Protein AF-A0A8T5T435-F1 (afdb_monomer_lite)

Secondary structure (DSSP, 8-state):
-HHHHHHHHHHHHHTPPPPPP-----HHHHHHSS--SSTTHHHHHHHHHHHHHHHHHHHHIIIII--SHHHHHHHHHHHHHHHHHHHHHHHHHHHHHHHTT---B--B-TT-PBEEB-SSSSPPEE--

Foldseek 3Di:
DVVQVLQQVVCVVVVHDGDHDDDDDQLLVVLVVDDQPDPVLSVLSSQLRVLLVVLVVLLCCLPPNDPDVVVSVVSPVVSVVSNVVSVVSNVVSQVVLVVSQFQWDWDADPVRATWIDGGPPDDTHHDD

Sequence (128 aa):
ITRLFAGVIDQLKAGDKPELPLKNLSPIGVTESYPFGNDYSRPKAYAALRILQDAGSLNVNGCWGEKDANRALVKVAAAHEMVRQASKIADEVRELEKASGHLVRTPHNKEGEIYHKIHFFDNAHKEH

Structure (mmCIF, N/CA/C/O backbone):
data_AF-A0A8T5T435-F1
#
_entry.id   AF-A0A8T5T435-F1
#
loop_
_atom_site.group_PDB
_atom_site.id
_atom_site.type_symbol
_atom_site.label_atom_id
_atom_site.label_alt_id
_atom_site.label_comp_id
_atom_site.label_asym_id
_atom_site.label_entity_id
_atom_site.label_seq_id
_atom_site.pdbx_PDB_ins_code
_atom_site.Cartn_x
_atom_site.Cartn_y
_atom_site.Cartn_z
_atom_site.occupancy
_atom_site.B_iso_or_equiv
_atom_site.auth_seq_id
_atom_site.auth_comp_id
_atom_site.auth_asym_id
_atom_site.auth_atom_id
_atom_site.pdbx_PDB_model_num
ATOM 1 N N . ILE A 1 1 ? 1.040 5.431 8.489 1.00 91.62 1 ILE A N 1
ATOM 2 C CA . ILE A 1 1 ? 1.181 6.903 8.338 1.00 91.62 1 ILE A CA 1
ATOM 3 C C . ILE A 1 1 ? 0.193 7.638 9.239 1.00 91.62 1 ILE A C 1
ATOM 5 O O . ILE A 1 1 ? 0.655 8.341 10.120 1.00 91.62 1 ILE A O 1
ATOM 9 N N . THR A 1 2 ? -1.123 7.420 9.116 1.00 92.19 2 THR A N 1
ATOM 10 C CA . THR A 1 2 ? -2.155 8.091 9.941 1.00 92.19 2 THR A CA 1
ATOM 11 C C . THR A 1 2 ? -1.864 8.076 11.445 1.00 92.19 2 THR A C 1
ATOM 13 O O . THR A 1 2 ? -1.770 9.138 12.046 1.00 92.19 2 THR A O 1
ATOM 16 N N . ARG A 1 3 ? -1.608 6.898 12.038 1.00 90.50 3 ARG A N 1
ATOM 17 C CA . ARG A 1 3 ? -1.260 6.771 13.468 1.00 90.50 3 ARG A CA 1
ATOM 18 C C . ARG A 1 3 ? 0.019 7.528 13.867 1.00 90.50 3 ARG A C 1
ATOM 20 O O . ARG A 1 3 ? 0.091 8.033 14.976 1.00 90.50 3 ARG A O 1
ATOM 27 N N . LEU A 1 4 ? 1.005 7.643 12.966 1.00 93.06 4 LEU A N 1
ATOM 28 C CA . LEU A 1 4 ? 2.242 8.390 13.246 1.00 93.06 4 LEU A CA 1
ATOM 29 C C . LEU A 1 4 ? 1.944 9.884 13.410 1.00 93.06 4 LEU A C 1
ATOM 31 O O . LEU A 1 4 ? 2.428 10.503 14.347 1.00 93.06 4 LEU A O 1
ATOM 35 N N . PHE A 1 5 ? 1.124 10.451 12.522 1.00 93.88 5 PHE A N 1
ATOM 36 C CA . PHE A 1 5 ? 0.754 11.864 12.608 1.00 93.88 5 PHE A CA 1
ATOM 37 C C . PHE A 1 5 ? -0.233 12.154 13.736 1.00 93.88 5 PHE A C 1
ATOM 39 O O . PHE A 1 5 ? -0.113 13.201 14.360 1.00 93.88 5 PHE A O 1
ATOM 46 N N . ALA A 1 6 ? -1.156 11.237 14.039 1.00 92.56 6 ALA A N 1
ATOM 47 C CA . ALA A 1 6 ? -2.029 11.376 15.202 1.00 92.56 6 ALA A CA 1
ATOM 48 C C . ALA A 1 6 ? -1.218 11.502 16.503 1.00 92.56 6 ALA A C 1
ATOM 50 O O . ALA A 1 6 ? -1.443 12.438 17.258 1.00 92.56 6 ALA A O 1
ATOM 51 N N . GLY A 1 7 ? -0.186 10.669 16.690 1.00 92.50 7 GLY A N 1
ATOM 52 C CA . GLY A 1 7 ? 0.702 10.781 17.853 1.00 92.50 7 GLY A CA 1
ATOM 53 C C . GLY A 1 7 ? 1.433 12.127 17.943 1.00 92.50 7 GLY A C 1
ATOM 54 O O . GLY A 1 7 ? 1.528 12.702 19.022 1.00 92.50 7 GLY A O 1
ATOM 55 N N . VAL A 1 8 ? 1.893 12.677 16.813 1.00 95.75 8 VAL A N 1
ATOM 56 C CA . VAL A 1 8 ? 2.497 14.024 16.780 1.00 95.75 8 VAL A CA 1
ATOM 57 C C . VAL A 1 8 ? 1.473 15.101 17.154 1.00 95.75 8 VAL A C 1
ATOM 59 O O . VAL A 1 8 ? 1.795 16.026 17.895 1.00 95.75 8 VAL A O 1
ATOM 62 N N . ILE A 1 9 ? 0.237 14.990 16.661 1.00 94.44 9 ILE A N 1
ATOM 63 C CA . ILE A 1 9 ? -0.850 15.920 16.997 1.00 94.44 9 ILE A CA 1
ATOM 64 C C . ILE A 1 9 ? -1.167 15.863 18.495 1.00 94.44 9 ILE A C 1
ATOM 66 O O . ILE A 1 9 ? -1.370 16.911 19.104 1.00 94.44 9 ILE A O 1
ATOM 70 N N . ASP A 1 10 ? -1.180 14.677 19.096 1.00 93.44 10 ASP A N 1
ATOM 71 C CA . ASP A 1 10 ? -1.465 14.516 20.523 1.00 93.44 10 ASP A CA 1
ATOM 72 C C . ASP A 1 10 ? -0.368 15.136 21.401 1.00 93.44 10 ASP A C 1
ATOM 74 O O . ASP A 1 10 ? -0.685 15.842 22.358 1.00 93.44 10 ASP A O 1
ATOM 78 N N . GLN A 1 11 ? 0.908 14.991 21.024 1.00 94.44 11 GLN A N 1
ATOM 79 C CA . GLN A 1 11 ? 2.024 15.680 21.692 1.00 94.44 11 GLN A CA 1
ATOM 80 C C . GLN A 1 11 ? 1.886 17.206 21.596 1.00 94.44 11 GLN A C 1
ATOM 82 O O . GLN A 1 11 ? 2.032 17.918 22.588 1.00 94.44 11 GLN A O 1
ATOM 87 N N . LEU A 1 12 ? 1.524 17.721 20.416 1.00 95.31 12 LEU A N 1
ATOM 88 C CA . LEU A 1 12 ? 1.275 19.153 20.230 1.00 95.31 12 LEU A CA 1
ATOM 89 C C . LEU A 1 12 ? 0.106 19.656 21.090 1.00 95.31 12 LEU A C 1
ATOM 91 O O . LEU A 1 12 ? 0.199 20.736 21.670 1.00 95.31 12 LEU A O 1
ATOM 95 N N . LYS A 1 13 ? -0.983 18.883 21.200 1.00 93.69 13 LYS A N 1
ATOM 96 C CA . LYS A 1 13 ? -2.133 19.212 22.063 1.00 93.69 13 LYS A CA 1
ATOM 97 C C . LYS A 1 13 ? -1.758 19.227 23.547 1.00 93.69 13 LYS A C 1
ATOM 99 O O . LYS A 1 13 ? -2.298 20.044 24.287 1.00 93.69 13 LYS A O 1
ATOM 104 N N . ALA A 1 14 ? -0.847 18.352 23.971 1.00 94.69 14 ALA A N 1
ATOM 105 C CA . ALA A 1 14 ? -0.329 18.312 25.337 1.00 94.69 14 ALA A CA 1
ATOM 106 C C . ALA A 1 14 ? 0.617 19.486 25.668 1.00 94.69 14 ALA A C 1
ATOM 108 O O . ALA A 1 14 ? 0.933 19.708 26.834 1.00 94.69 14 ALA A O 1
ATOM 109 N N . GLY A 1 15 ? 1.036 20.266 24.663 1.00 95.94 15 GLY A N 1
ATOM 110 C CA . GLY A 1 15 ? 2.033 21.328 24.820 1.00 95.94 15 GLY A CA 1
ATOM 111 C C . GLY A 1 15 ? 3.473 20.811 24.839 1.00 95.94 15 GLY A C 1
ATOM 112 O O . GLY A 1 15 ? 4.391 21.573 25.146 1.00 95.94 15 GLY A O 1
ATOM 113 N N . ASP A 1 16 ? 3.679 19.539 24.494 1.00 95.31 16 ASP A N 1
ATOM 114 C CA . ASP A 1 16 ? 4.996 18.923 24.433 1.00 95.31 16 ASP A CA 1
ATOM 115 C C . ASP A 1 16 ? 5.746 19.351 23.166 1.00 95.31 16 ASP A C 1
ATOM 117 O O . ASP A 1 16 ? 5.168 19.683 22.125 1.00 95.31 16 ASP A O 1
ATOM 121 N N . LYS A 1 17 ? 7.079 19.290 23.223 1.00 95.00 17 LYS A N 1
ATOM 122 C CA . LYS A 1 17 ? 7.898 19.371 22.012 1.00 95.00 17 LYS A CA 1
ATOM 123 C C . LYS A 1 17 ? 7.720 18.066 21.222 1.00 95.00 17 LYS A C 1
ATOM 125 O O . LYS A 1 17 ? 8.094 17.019 21.748 1.00 95.00 17 LYS A O 1
ATOM 130 N N . PRO A 1 18 ? 7.231 18.106 19.970 1.00 93.50 18 PRO A N 1
ATOM 131 C CA . PRO A 1 18 ? 6.927 16.891 19.235 1.00 93.50 18 PRO A CA 1
ATOM 132 C C . PRO A 1 18 ? 8.196 16.119 18.861 1.00 93.50 18 PRO A C 1
ATOM 134 O O . PRO A 1 18 ? 9.159 16.686 18.331 1.00 93.50 18 PRO A O 1
ATOM 137 N N . GLU A 1 19 ? 8.168 14.810 19.075 1.00 93.50 19 GLU A N 1
ATOM 138 C CA . GLU A 1 19 ? 9.114 13.868 18.495 1.00 93.50 19 GLU A CA 1
ATOM 139 C C . GLU A 1 19 ? 8.685 13.550 17.058 1.00 93.50 19 GLU A C 1
ATOM 141 O O . GLU A 1 19 ? 7.581 13.066 16.797 1.00 93.50 19 GLU A O 1
ATOM 146 N N . LEU A 1 20 ? 9.557 13.848 16.093 1.00 94.06 20 LEU A N 1
ATOM 147 C CA . LEU A 1 20 ? 9.252 13.615 14.686 1.00 94.06 20 LEU A CA 1
ATOM 148 C C . LEU A 1 20 ? 9.384 12.123 14.341 1.00 94.06 20 LEU A C 1
ATOM 150 O O . LEU A 1 20 ? 10.383 11.495 14.696 1.00 94.06 20 LEU A O 1
ATOM 154 N N . PRO A 1 21 ? 8.425 11.546 13.596 1.00 92.25 21 PRO A N 1
ATOM 155 C CA . PRO A 1 21 ? 8.432 10.123 13.300 1.00 92.25 21 PRO A CA 1
ATOM 156 C C . PRO A 1 21 ? 9.577 9.758 12.350 1.00 92.25 21 PRO A C 1
ATOM 158 O O . PRO A 1 21 ? 9.609 10.188 11.197 1.00 92.25 21 PRO A O 1
ATOM 161 N N . LEU A 1 22 ? 10.470 8.877 12.804 1.00 92.56 22 LEU A N 1
ATOM 162 C CA . LEU A 1 22 ? 11.504 8.257 11.979 1.00 92.56 22 LEU A CA 1
ATOM 163 C C . LEU A 1 22 ? 11.094 6.817 11.640 1.00 92.56 22 LEU A C 1
ATOM 165 O O . LEU A 1 22 ? 11.310 5.892 12.423 1.00 92.56 22 LEU A O 1
ATOM 169 N N . LYS A 1 23 ? 10.465 6.608 10.476 1.00 90.19 23 LYS A N 1
ATOM 170 C CA . LYS A 1 23 ? 9.957 5.283 10.082 1.00 90.19 23 LYS A CA 1
ATOM 171 C C . LYS A 1 23 ? 10.347 4.907 8.657 1.00 90.19 23 LYS A C 1
ATOM 173 O O . LYS A 1 23 ? 10.006 5.605 7.709 1.00 90.19 23 LYS A O 1
ATOM 178 N N . ASN A 1 24 ? 10.970 3.738 8.509 1.00 90.62 24 ASN A N 1
ATOM 179 C CA . ASN A 1 24 ? 11.098 3.061 7.222 1.00 90.62 24 ASN A CA 1
ATOM 180 C C . ASN A 1 24 ? 9.853 2.189 6.977 1.00 90.62 24 ASN A C 1
ATOM 182 O O . ASN A 1 24 ? 9.563 1.279 7.756 1.00 90.62 24 ASN A O 1
ATOM 186 N N . LEU A 1 25 ? 9.107 2.485 5.913 1.00 93.12 25 LEU A N 1
ATOM 187 C CA . LEU A 1 25 ? 7.900 1.757 5.518 1.00 93.12 25 LEU A CA 1
ATOM 188 C C . LEU A 1 25 ? 8.245 0.674 4.487 1.00 93.12 25 LEU A C 1
ATOM 190 O O . LEU A 1 25 ? 7.954 0.808 3.299 1.00 93.12 25 LEU A O 1
ATOM 194 N N . SER A 1 26 ? 8.881 -0.406 4.943 1.00 95.56 26 SER A N 1
ATOM 195 C CA . SER A 1 26 ? 9.134 -1.584 4.104 1.00 95.56 26 SER A CA 1
ATOM 196 C C . SER A 1 26 ? 7.836 -2.367 3.837 1.00 95.56 26 SER A C 1
ATOM 198 O O . SER A 1 26 ? 6.928 -2.319 4.669 1.00 95.56 26 SER A O 1
ATOM 200 N N . PRO A 1 27 ? 7.724 -3.137 2.734 1.00 96.94 27 PRO A N 1
ATOM 201 C CA . PRO A 1 27 ? 6.527 -3.928 2.450 1.00 96.94 27 PRO A CA 1
ATOM 202 C C . PRO A 1 27 ? 6.157 -4.861 3.601 1.00 96.94 27 PRO A C 1
ATOM 204 O O . PRO A 1 27 ? 5.008 -4.872 4.032 1.00 96.94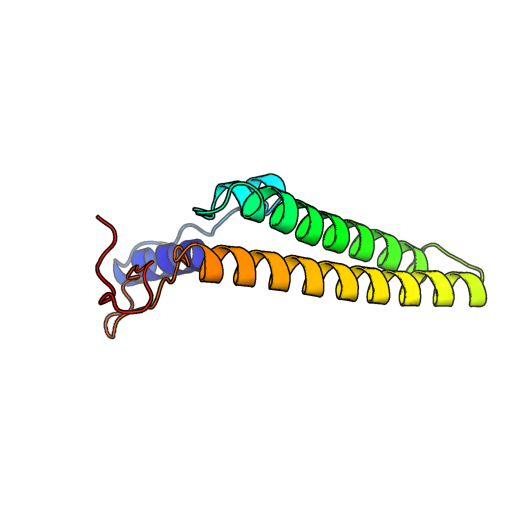 27 PRO A O 1
ATOM 207 N N . ILE A 1 28 ? 7.141 -5.582 4.156 1.00 95.62 28 ILE A N 1
ATOM 208 C CA . ILE A 1 28 ? 6.891 -6.496 5.274 1.00 95.62 28 ILE A CA 1
ATOM 209 C C . ILE A 1 28 ? 6.399 -5.734 6.507 1.00 95.62 28 ILE A C 1
ATOM 211 O O . ILE A 1 28 ? 5.330 -6.057 7.016 1.00 95.62 28 ILE A O 1
ATOM 215 N N . GLY A 1 29 ? 7.081 -4.650 6.894 1.00 94.94 29 GLY A N 1
ATOM 216 C CA . GLY A 1 29 ? 6.727 -3.874 8.081 1.00 94.94 29 GLY A CA 1
ATOM 217 C C . GLY A 1 29 ? 5.378 -3.164 7.954 1.00 94.94 29 GLY A C 1
ATOM 218 O O . GLY A 1 29 ? 4.633 -3.061 8.925 1.00 94.94 29 GLY A O 1
ATOM 219 N N . VAL A 1 30 ? 5.013 -2.709 6.750 1.00 94.44 30 VAL A N 1
ATOM 220 C CA . VAL A 1 30 ? 3.677 -2.154 6.488 1.00 94.44 30 VAL A CA 1
ATOM 221 C C . VAL A 1 30 ? 2.616 -3.237 6.656 1.00 94.44 30 VAL A C 1
ATOM 223 O O . VAL A 1 30 ? 1.628 -3.012 7.352 1.00 94.44 30 VAL A O 1
ATOM 226 N N . THR A 1 31 ? 2.828 -4.422 6.083 1.00 96.38 31 THR A N 1
ATOM 227 C CA . THR A 1 31 ? 1.857 -5.523 6.188 1.00 96.38 31 THR A CA 1
ATOM 228 C C . THR A 1 31 ? 1.776 -6.162 7.575 1.00 96.38 31 THR A C 1
ATOM 230 O O . THR A 1 31 ? 0.770 -6.780 7.890 1.00 96.38 31 THR A O 1
ATOM 233 N N . GLU A 1 32 ? 2.788 -5.998 8.425 1.00 94.56 32 GLU A N 1
ATOM 234 C CA . GLU A 1 32 ? 2.732 -6.383 9.845 1.00 94.56 32 GLU A CA 1
ATOM 235 C C . GLU A 1 32 ? 1.881 -5.427 10.679 1.00 94.56 32 GLU A C 1
ATOM 237 O O . GLU A 1 32 ? 1.316 -5.819 11.693 1.00 94.56 32 GLU A O 1
ATOM 242 N N . SER A 1 33 ? 1.779 -4.165 10.255 1.00 91.12 33 SER A N 1
ATOM 243 C CA . SER A 1 33 ? 1.067 -3.132 11.012 1.00 91.12 33 SER A CA 1
ATOM 244 C C . SER A 1 33 ? -0.454 -3.139 10.823 1.00 91.12 33 SER A C 1
ATOM 246 O O . SER A 1 33 ? -1.158 -2.451 11.564 1.00 91.12 33 SER A O 1
ATOM 248 N N . TYR A 1 34 ? -0.962 -3.873 9.827 1.00 90.69 34 TYR A N 1
ATOM 249 C CA . TYR A 1 34 ? -2.390 -3.957 9.528 1.00 90.69 34 TYR A CA 1
ATOM 250 C C . TYR A 1 34 ? -2.964 -5.302 10.005 1.00 90.69 34 TYR A C 1
ATOM 252 O O . TYR A 1 34 ? -2.430 -6.346 9.624 1.00 90.69 34 TYR A O 1
ATOM 260 N N . PRO A 1 35 ? -4.051 -5.313 10.799 1.00 93.00 35 PRO A N 1
ATOM 261 C CA . PRO A 1 35 ? -4.623 -6.545 11.330 1.00 93.00 35 PRO A CA 1
ATOM 262 C C . PRO A 1 35 ? -5.574 -7.197 10.314 1.00 93.00 35 PRO A C 1
ATOM 264 O O . PRO A 1 35 ? -6.795 -7.111 10.447 1.00 93.00 35 PRO A O 1
ATOM 267 N N . PHE A 1 36 ? -4.999 -7.824 9.284 1.00 96.56 36 PHE A N 1
ATOM 268 C CA . PHE A 1 36 ? -5.738 -8.595 8.277 1.00 96.56 36 PHE A CA 1
ATOM 269 C C . PHE A 1 36 ? -6.546 -9.732 8.919 1.00 96.56 36 PHE A C 1
ATOM 271 O O . PHE A 1 36 ? -6.045 -10.417 9.808 1.00 96.56 36 PHE A O 1
ATOM 278 N N . GLY A 1 37 ? -7.770 -9.948 8.443 1.00 95.44 37 GLY A N 1
ATOM 279 C CA . GLY A 1 37 ? -8.648 -11.033 8.884 1.00 95.44 37 GLY A CA 1
ATOM 280 C C . GLY A 1 37 ? -8.581 -12.280 8.015 1.00 95.44 37 GLY A C 1
ATOM 281 O O . GLY A 1 37 ? -8.972 -13.354 8.460 1.00 95.44 37 GLY A O 1
ATOM 282 N N . ASN A 1 38 ? -8.106 -12.157 6.774 1.00 96.62 38 ASN A N 1
ATOM 283 C CA . ASN A 1 38 ? -7.890 -13.284 5.875 1.00 96.62 38 ASN A CA 1
ATOM 284 C C . ASN A 1 38 ? -6.388 -13.560 5.675 1.00 96.62 38 ASN A C 1
ATOM 286 O O . ASN A 1 38 ? -5.616 -12.655 5.346 1.00 96.62 38 ASN A O 1
ATOM 290 N N . ASP A 1 39 ? -5.986 -14.830 5.791 1.00 95.88 39 ASP A N 1
ATOM 291 C CA . ASP A 1 39 ? -4.582 -15.261 5.680 1.00 95.88 39 ASP A CA 1
ATOM 292 C C . ASP A 1 39 ? -3.924 -14.895 4.340 1.00 95.88 39 ASP A C 1
ATOM 294 O O . ASP A 1 39 ? -2.715 -14.662 4.280 1.00 95.88 39 ASP A O 1
ATOM 298 N N . TYR A 1 40 ? -4.704 -14.790 3.258 1.00 97.56 40 TYR A N 1
ATOM 299 C CA . TYR A 1 40 ? -4.212 -14.433 1.926 1.00 97.56 40 TYR A CA 1
ATOM 300 C C . TYR A 1 40 ? -4.190 -12.923 1.658 1.00 97.56 40 TYR A C 1
ATOM 302 O O . TYR A 1 40 ? -3.518 -12.485 0.720 1.00 97.56 40 TYR A O 1
ATOM 310 N N . SER A 1 41 ? -4.848 -12.108 2.484 1.00 98.12 41 SER A N 1
ATOM 311 C CA . SER A 1 41 ? -4.827 -10.647 2.349 1.00 98.12 41 SER A CA 1
ATOM 312 C C . SER A 1 41 ? -3.430 -10.079 2.599 1.00 98.12 41 SER A C 1
ATOM 314 O O . SER A 1 41 ? -2.934 -9.268 1.814 1.00 98.12 41 SER A O 1
ATOM 316 N N . ARG A 1 42 ? -2.739 -10.552 3.644 1.00 98.00 42 ARG A N 1
ATOM 317 C CA . ARG A 1 42 ? -1.383 -10.092 3.981 1.00 98.00 42 ARG A CA 1
ATOM 318 C C . ARG A 1 42 ? -0.349 -10.360 2.871 1.00 98.00 42 ARG A C 1
ATOM 320 O O . ARG A 1 42 ? 0.310 -9.402 2.458 1.00 98.00 42 ARG A O 1
ATOM 327 N N . PRO A 1 43 ? -0.172 -11.593 2.352 1.00 98.38 43 PRO A N 1
ATOM 328 C CA . PRO A 1 43 ? 0.793 -11.851 1.284 1.00 98.38 43 PRO A CA 1
ATOM 329 C C . PRO A 1 43 ? 0.440 -11.123 -0.020 1.00 98.38 43 PRO A C 1
ATOM 331 O O . PRO A 1 43 ? 1.346 -10.656 -0.710 1.00 98.38 43 PRO A O 1
ATOM 334 N N . LYS A 1 44 ? -0.849 -10.941 -0.346 1.00 98.62 44 LYS A N 1
ATOM 335 C CA . LYS A 1 44 ? -1.265 -10.117 -1.494 1.00 98.62 44 LYS A CA 1
ATOM 336 C C . LYS A 1 44 ? -0.894 -8.644 -1.304 1.00 98.62 44 LYS A C 1
ATOM 338 O O . LYS A 1 44 ? -0.306 -8.046 -2.202 1.00 98.62 44 LYS A O 1
ATOM 343 N N . ALA A 1 45 ? -1.151 -8.071 -0.129 1.00 98.50 45 ALA A N 1
ATOM 344 C CA . ALA A 1 45 ? -0.745 -6.701 0.185 1.00 98.50 45 ALA A CA 1
ATOM 345 C C . ALA A 1 45 ? 0.783 -6.533 0.109 1.00 98.50 45 ALA A C 1
ATOM 347 O O . ALA A 1 45 ? 1.273 -5.550 -0.449 1.00 98.50 45 ALA A O 1
ATOM 348 N N . TYR A 1 46 ? 1.537 -7.521 0.601 1.00 98.56 46 TYR A N 1
ATOM 349 C CA . TYR A 1 46 ? 2.995 -7.548 0.485 1.00 98.56 46 TYR A CA 1
ATOM 350 C C . TYR A 1 46 ? 3.436 -7.545 -0.983 1.00 98.56 46 TYR A C 1
ATOM 352 O O . TYR A 1 46 ? 4.274 -6.731 -1.370 1.00 98.56 46 TYR A O 1
ATOM 360 N N . ALA A 1 47 ? 2.843 -8.413 -1.809 1.00 98.75 47 ALA A N 1
ATOM 361 C CA . ALA A 1 47 ? 3.146 -8.501 -3.233 1.00 98.75 47 ALA A CA 1
ATOM 362 C C . ALA A 1 47 ? 2.858 -7.178 -3.957 1.00 98.75 47 ALA A C 1
ATOM 364 O O . ALA A 1 47 ? 3.715 -6.693 -4.691 1.00 98.75 47 ALA A O 1
ATOM 365 N N . ALA A 1 48 ? 1.706 -6.549 -3.699 1.00 98.75 48 ALA A N 1
ATOM 366 C CA . ALA A 1 48 ? 1.364 -5.247 -4.272 1.00 98.75 48 ALA A CA 1
ATOM 367 C C . ALA A 1 48 ? 2.416 -4.177 -3.928 1.00 98.75 48 ALA A C 1
ATOM 369 O O . ALA A 1 48 ? 2.896 -3.467 -4.810 1.00 98.75 48 ALA A O 1
ATOM 370 N N . LEU A 1 49 ? 2.834 -4.097 -2.661 1.00 98.50 49 LEU A N 1
ATOM 371 C CA . LEU A 1 49 ? 3.857 -3.145 -2.223 1.00 98.50 49 LEU A CA 1
ATOM 372 C C . LEU A 1 49 ? 5.235 -3.442 -2.831 1.00 98.50 49 LEU A C 1
ATOM 374 O O . LEU A 1 49 ? 5.940 -2.511 -3.217 1.00 98.50 49 LEU A O 1
ATOM 378 N N . ARG A 1 50 ? 5.621 -4.718 -2.952 1.00 98.50 50 ARG A N 1
ATOM 379 C CA . ARG A 1 50 ? 6.888 -5.113 -3.585 1.00 98.50 50 ARG A CA 1
ATOM 380 C C . ARG A 1 50 ? 6.910 -4.762 -5.072 1.00 98.50 50 ARG A C 1
ATOM 382 O O . ARG A 1 50 ? 7.874 -4.149 -5.521 1.00 98.50 50 ARG A O 1
ATOM 389 N N . ILE A 1 51 ? 5.822 -5.039 -5.795 1.00 98.75 51 ILE A N 1
ATOM 390 C CA . ILE A 1 51 ? 5.665 -4.651 -7.205 1.00 98.75 51 ILE A CA 1
ATOM 391 C C . ILE A 1 51 ? 5.819 -3.134 -7.369 1.00 98.75 51 ILE A C 1
ATOM 393 O O . ILE A 1 51 ? 6.509 -2.695 -8.283 1.00 98.75 51 ILE A O 1
ATOM 397 N N . LEU A 1 52 ? 5.238 -2.323 -6.477 1.00 98.56 52 LEU A N 1
ATOM 398 C CA . LEU A 1 52 ? 5.392 -0.863 -6.529 1.00 98.56 52 LEU A CA 1
ATOM 399 C C . LEU A 1 52 ? 6.838 -0.406 -6.288 1.00 98.56 52 LEU A C 1
ATOM 401 O O . LEU A 1 52 ? 7.297 0.530 -6.943 1.00 98.56 52 LEU A O 1
ATOM 405 N N . GLN A 1 53 ? 7.572 -1.063 -5.386 1.00 98.25 53 GLN A N 1
ATOM 406 C CA . GLN A 1 53 ? 8.994 -0.771 -5.185 1.00 98.25 53 GLN A CA 1
ATOM 407 C C . GLN A 1 53 ? 9.816 -1.093 -6.438 1.00 98.25 53 GLN A C 1
ATOM 409 O O . GLN A 1 53 ? 10.623 -0.266 -6.864 1.00 98.25 53 GLN A O 1
ATOM 414 N N . ASP A 1 54 ? 9.575 -2.251 -7.057 1.00 98.62 54 ASP A N 1
ATOM 415 C CA . ASP A 1 54 ? 10.255 -2.651 -8.293 1.00 98.62 54 ASP A CA 1
ATOM 416 C C . ASP A 1 54 ? 9.885 -1.746 -9.474 1.00 98.62 54 ASP A C 1
ATOM 418 O O . ASP A 1 54 ? 10.754 -1.388 -10.269 1.00 98.62 54 ASP A O 1
ATOM 422 N N . ALA A 1 55 ? 8.628 -1.296 -9.553 1.00 98.75 55 ALA A N 1
ATOM 423 C CA . ALA A 1 55 ? 8.189 -0.316 -10.544 1.00 98.75 55 ALA A CA 1
ATOM 424 C C . ALA A 1 55 ? 8.963 1.004 -10.403 1.00 98.75 55 ALA A C 1
ATOM 426 O O . ALA A 1 55 ? 9.403 1.569 -11.402 1.00 98.75 55 ALA A O 1
ATOM 427 N N . GLY A 1 56 ? 9.203 1.468 -9.170 1.00 98.50 56 GLY A N 1
ATOM 428 C CA . GLY A 1 56 ? 10.042 2.639 -8.906 1.00 98.50 56 GLY A CA 1
ATOM 429 C C . GLY A 1 56 ? 11.476 2.465 -9.418 1.00 98.50 56 GLY A C 1
ATOM 430 O O . GLY A 1 56 ? 11.996 3.342 -10.110 1.00 98.50 56 GLY A O 1
ATOM 431 N N . SER A 1 57 ? 12.101 1.317 -9.143 1.00 98.50 57 SER A N 1
ATOM 432 C CA . SER A 1 57 ? 13.445 0.995 -9.645 1.00 98.50 57 SER A CA 1
ATOM 433 C C . SER A 1 57 ? 13.502 0.914 -11.173 1.00 98.50 57 SER A C 1
ATOM 435 O O . SER A 1 57 ? 14.426 1.459 -11.783 1.00 98.50 57 SER A O 1
ATOM 437 N N . LEU A 1 58 ? 12.509 0.280 -11.804 1.00 98.62 58 LEU A N 1
ATOM 438 C CA . LEU A 1 58 ? 12.420 0.185 -13.260 1.00 98.62 58 LEU A CA 1
ATOM 439 C C . LEU A 1 58 ? 12.221 1.562 -13.896 1.00 98.62 58 LEU A C 1
ATOM 441 O O . LEU A 1 58 ? 12.850 1.864 -14.909 1.00 98.62 58 LEU A O 1
ATOM 445 N N . ASN A 1 59 ? 11.414 2.419 -13.267 1.00 98.38 59 ASN A N 1
ATOM 446 C CA . ASN A 1 59 ? 11.202 3.782 -13.730 1.00 98.38 59 ASN A CA 1
ATOM 447 C C . ASN A 1 59 ? 12.491 4.616 -13.673 1.00 98.38 59 ASN A C 1
ATOM 449 O O . ASN A 1 59 ? 12.829 5.287 -14.642 1.00 98.38 59 ASN A O 1
ATOM 453 N N . VAL A 1 60 ? 13.261 4.530 -12.579 1.00 98.62 60 VAL A N 1
ATOM 454 C CA . VAL A 1 60 ? 14.583 5.182 -12.485 1.00 98.62 60 VAL A CA 1
ATOM 455 C C . VAL A 1 60 ? 15.514 4.689 -13.591 1.00 98.62 60 VAL A C 1
ATOM 457 O O . VAL A 1 60 ? 16.194 5.496 -14.226 1.00 98.62 60 VAL A O 1
ATOM 460 N N . ASN A 1 61 ? 15.525 3.380 -13.862 1.00 98.44 61 ASN A N 1
ATOM 461 C CA . ASN A 1 61 ? 16.333 2.830 -14.943 1.00 98.44 61 ASN A CA 1
ATOM 462 C C . ASN A 1 61 ? 15.889 3.346 -16.319 1.00 98.44 61 ASN A C 1
ATOM 464 O O . ASN A 1 61 ? 16.745 3.729 -17.108 1.00 98.44 61 ASN A O 1
ATOM 468 N N . GLY A 1 62 ? 14.587 3.385 -16.600 1.00 98.38 62 GLY A N 1
ATOM 469 C CA . GLY A 1 62 ? 14.054 3.904 -17.859 1.00 98.38 62 GLY A CA 1
ATOM 470 C C . GLY A 1 62 ? 14.353 5.390 -18.067 1.00 98.38 62 GLY A C 1
ATOM 471 O O . GLY A 1 62 ? 14.765 5.770 -19.155 1.00 98.38 62 GLY A O 1
ATOM 472 N N . CYS A 1 63 ? 14.205 6.221 -17.031 1.00 97.62 63 CYS A N 1
ATOM 473 C CA . CYS A 1 63 ? 14.406 7.668 -17.149 1.00 97.62 63 CYS A CA 1
ATOM 474 C C . CYS A 1 63 ? 15.879 8.0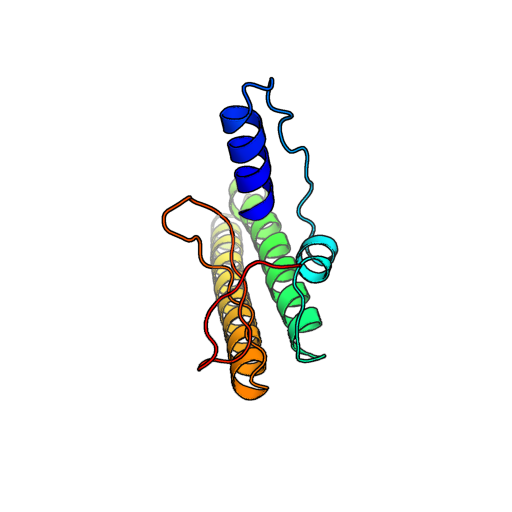92 -17.185 1.00 97.62 63 CYS A C 1
ATOM 476 O O . CYS A 1 63 ? 16.213 9.066 -17.853 1.00 97.62 63 CYS A O 1
ATOM 478 N N . TRP A 1 64 ? 16.746 7.410 -16.431 1.00 97.88 64 TRP A N 1
ATOM 479 C CA . TRP A 1 64 ? 18.104 7.904 -16.164 1.00 97.88 64 TRP A CA 1
ATOM 480 C C . TRP A 1 64 ? 19.215 6.903 -16.488 1.00 97.88 64 TRP A C 1
ATOM 482 O O . TRP A 1 64 ? 20.371 7.300 -16.615 1.00 97.88 64 TRP A O 1
ATOM 492 N N . GLY A 1 65 ? 18.901 5.609 -16.582 1.00 97.88 65 GLY A N 1
ATOM 493 C CA . GLY A 1 65 ? 19.893 4.551 -16.793 1.00 97.88 65 GLY A CA 1
ATOM 494 C C . GLY A 1 65 ? 20.009 4.084 -18.245 1.00 97.88 65 GLY A C 1
ATOM 495 O O . GLY A 1 65 ? 21.115 3.865 -18.738 1.00 97.88 65 GLY A O 1
ATOM 496 N N . GLU A 1 66 ? 18.878 3.897 -18.922 1.00 98.12 66 GLU A N 1
ATOM 497 C CA . GLU A 1 66 ? 18.814 3.440 -20.308 1.00 98.12 66 GLU A CA 1
ATOM 498 C C . GLU A 1 66 ? 19.112 4.585 -21.278 1.00 98.12 66 GLU A C 1
ATOM 500 O O . GLU A 1 66 ? 18.556 5.673 -21.162 1.00 98.12 66 GLU A O 1
ATOM 505 N N . LYS A 1 67 ? 19.994 4.331 -22.248 1.00 97.94 67 LYS A N 1
ATOM 506 C CA . LYS A 1 67 ? 20.437 5.346 -23.216 1.00 97.94 67 LYS A CA 1
ATOM 507 C C . LYS A 1 67 ? 19.721 5.224 -24.554 1.00 97.94 67 LYS A C 1
ATOM 509 O O . LYS A 1 67 ? 19.663 6.196 -25.300 1.00 97.94 67 LYS A O 1
ATOM 514 N N . ASP A 1 68 ? 19.192 4.043 -24.868 1.00 98.56 68 ASP A N 1
ATOM 515 C CA . ASP A 1 68 ? 18.365 3.853 -26.053 1.00 98.56 68 ASP A CA 1
ATOM 516 C C . ASP A 1 68 ? 16.929 4.324 -25.791 1.00 98.56 68 ASP A C 1
ATOM 518 O O . ASP A 1 68 ? 16.245 3.813 -24.903 1.00 98.56 68 ASP A O 1
ATOM 522 N N . ALA A 1 69 ? 16.457 5.284 -26.588 1.00 97.94 69 ALA A N 1
ATOM 523 C CA . ALA A 1 69 ? 15.159 5.922 -26.377 1.00 97.94 69 ALA A CA 1
ATOM 524 C C . ALA A 1 69 ? 13.981 4.934 -26.450 1.00 97.94 69 ALA A C 1
ATOM 526 O O . ALA A 1 69 ? 13.067 4.999 -25.628 1.00 97.94 69 ALA A O 1
ATOM 527 N N . ASN A 1 70 ? 14.005 3.984 -27.389 1.00 98.50 70 ASN A N 1
ATOM 528 C CA . ASN A 1 70 ? 12.918 3.014 -27.540 1.00 98.50 70 ASN A CA 1
ATOM 529 C C . ASN A 1 70 ? 12.875 2.043 -26.352 1.00 98.50 70 ASN A C 1
ATOM 531 O O . ASN A 1 70 ? 11.805 1.776 -25.804 1.00 98.50 70 ASN A O 1
ATOM 535 N N . ARG A 1 71 ? 14.034 1.553 -25.896 1.00 98.62 71 ARG A N 1
ATOM 536 C CA . ARG A 1 71 ? 14.136 0.709 -24.695 1.00 98.62 71 ARG A CA 1
ATOM 537 C C . ARG A 1 71 ? 13.741 1.466 -23.431 1.00 98.62 71 ARG A C 1
ATOM 539 O O . ARG A 1 71 ? 13.070 0.888 -22.578 1.00 98.62 71 ARG A O 1
ATOM 546 N N . ALA A 1 72 ? 14.116 2.738 -23.312 1.00 98.50 72 ALA A N 1
ATOM 547 C CA . ALA A 1 72 ? 13.732 3.593 -22.192 1.00 98.50 72 ALA A CA 1
ATOM 548 C C . ALA A 1 72 ? 12.205 3.737 -22.103 1.00 98.50 72 ALA A C 1
ATOM 550 O O . ALA A 1 72 ? 11.625 3.487 -21.045 1.00 98.50 72 ALA A O 1
ATOM 551 N N . LEU A 1 73 ? 11.544 4.035 -23.229 1.00 98.62 73 LEU A N 1
ATOM 552 C CA . LEU A 1 73 ? 10.084 4.139 -23.302 1.00 98.62 73 LEU A CA 1
ATOM 553 C C . LEU A 1 73 ? 9.387 2.833 -22.905 1.00 98.62 73 LEU A C 1
ATOM 555 O O . LEU A 1 73 ? 8.439 2.865 -22.121 1.00 98.62 73 LEU A O 1
ATOM 559 N N . VAL A 1 74 ? 9.882 1.681 -23.375 1.00 98.69 74 VAL A N 1
ATOM 560 C CA . VAL A 1 74 ? 9.342 0.367 -22.981 1.00 98.69 74 VAL A CA 1
ATOM 561 C C . VAL A 1 74 ? 9.460 0.148 -21.471 1.00 98.69 74 VAL A C 1
ATOM 563 O O . VAL A 1 74 ? 8.506 -0.313 -20.850 1.00 98.69 74 VAL A O 1
ATOM 566 N N . LYS A 1 75 ? 10.595 0.501 -20.858 1.00 98.69 75 LYS A N 1
ATOM 567 C CA . LYS A 1 75 ? 10.813 0.340 -19.409 1.00 98.69 75 LYS A CA 1
ATOM 568 C C . LYS A 1 75 ? 9.885 1.224 -18.579 1.00 98.69 75 LYS A C 1
ATOM 570 O O . LYS A 1 75 ? 9.280 0.731 -17.630 1.00 98.69 75 LYS A O 1
ATOM 575 N N . VAL A 1 76 ? 9.744 2.499 -18.945 1.00 98.62 76 VAL A N 1
ATOM 576 C CA . VAL A 1 76 ? 8.831 3.426 -18.256 1.00 98.62 76 VAL A CA 1
ATOM 577 C C . VAL A 1 76 ? 7.386 2.937 -18.391 1.00 98.62 76 VAL A C 1
ATOM 579 O O . VAL A 1 76 ? 6.692 2.800 -17.387 1.00 98.62 76 VAL A O 1
ATOM 582 N N . ALA A 1 77 ? 6.945 2.567 -19.598 1.00 98.81 77 ALA A N 1
ATOM 583 C CA . ALA A 1 77 ? 5.603 2.021 -19.811 1.00 98.81 77 ALA A CA 1
ATOM 584 C C . ALA A 1 77 ? 5.362 0.722 -19.016 1.00 98.81 77 ALA A C 1
ATOM 586 O O . ALA A 1 77 ? 4.317 0.566 -18.384 1.00 98.81 77 ALA A O 1
ATOM 587 N N . ALA A 1 78 ? 6.344 -0.184 -18.975 1.00 98.81 78 ALA A N 1
ATOM 588 C CA . ALA A 1 78 ? 6.264 -1.407 -18.180 1.00 98.81 78 ALA A CA 1
ATOM 589 C C . ALA A 1 78 ? 6.141 -1.115 -16.674 1.00 98.81 78 ALA A C 1
ATOM 591 O O . ALA A 1 78 ? 5.360 -1.780 -15.992 1.00 98.81 78 ALA A O 1
ATOM 592 N N . ALA A 1 79 ? 6.832 -0.093 -16.155 1.00 98.81 79 ALA A N 1
ATOM 593 C CA . ALA A 1 79 ? 6.674 0.335 -14.765 1.00 98.81 79 ALA A CA 1
ATOM 594 C C . ALA A 1 79 ? 5.231 0.788 -14.466 1.00 98.81 79 ALA A C 1
ATOM 596 O O . ALA A 1 79 ? 4.679 0.434 -13.424 1.00 98.81 79 ALA A O 1
ATOM 597 N N . HIS A 1 80 ? 4.575 1.494 -15.392 1.00 98.75 80 HIS A N 1
ATOM 598 C CA . HIS A 1 80 ? 3.159 1.856 -15.248 1.00 98.75 80 HIS A CA 1
ATOM 599 C C . HIS A 1 80 ? 2.224 0.633 -15.266 1.00 98.75 80 HIS A C 1
ATOM 601 O O . HIS A 1 80 ? 1.287 0.568 -14.466 1.00 98.75 80 HIS A O 1
ATOM 607 N N . GLU A 1 81 ? 2.489 -0.374 -16.103 1.00 98.88 81 GLU A N 1
ATOM 608 C CA . GLU A 1 81 ? 1.717 -1.627 -16.082 1.00 98.88 81 GLU A CA 1
ATOM 609 C C . GLU A 1 81 ? 1.911 -2.419 -14.780 1.00 98.88 81 GLU A C 1
ATOM 611 O O . GLU A 1 81 ? 0.956 -3.010 -14.267 1.00 98.88 81 GLU A O 1
ATOM 616 N N . MET A 1 82 ? 3.109 -2.384 -14.186 1.00 98.88 82 MET A N 1
ATOM 617 C CA . MET A 1 82 ? 3.358 -2.950 -12.855 1.00 98.88 82 MET A CA 1
ATOM 618 C C . MET A 1 82 ? 2.524 -2.244 -11.781 1.00 98.88 82 MET A C 1
ATOM 620 O O . MET A 1 82 ? 1.867 -2.916 -10.983 1.00 98.88 82 MET A O 1
ATOM 624 N N . VAL A 1 83 ? 2.482 -0.904 -11.793 1.00 98.81 83 VAL A N 1
ATOM 625 C CA . VAL A 1 83 ? 1.623 -0.121 -10.886 1.00 98.81 83 VAL A CA 1
ATOM 626 C C . VAL A 1 83 ? 0.164 -0.547 -11.038 1.00 98.81 83 VAL A C 1
ATOM 628 O O . VAL A 1 83 ? -0.502 -0.812 -10.039 1.00 98.81 83 VAL A O 1
ATOM 631 N N . ARG A 1 84 ? -0.317 -0.706 -12.276 1.00 98.88 84 ARG A N 1
ATOM 632 C CA . ARG A 1 84 ? -1.683 -1.167 -12.547 1.00 98.88 84 ARG A CA 1
ATOM 633 C C . ARG A 1 84 ? -1.971 -2.547 -11.946 1.00 98.88 84 ARG A C 1
ATOM 635 O O . ARG A 1 84 ? -3.036 -2.726 -11.357 1.00 98.88 84 ARG A O 1
ATOM 642 N N . GLN A 1 85 ? -1.069 -3.523 -12.081 1.00 98.88 85 GLN A N 1
ATOM 643 C CA . GLN A 1 85 ? -1.279 -4.844 -11.466 1.00 98.88 85 GLN A CA 1
ATOM 644 C C . GLN A 1 85 ? -1.245 -4.773 -9.937 1.00 98.88 85 GLN A C 1
ATOM 646 O O . GLN A 1 85 ? -2.086 -5.388 -9.287 1.00 98.88 85 GLN A O 1
ATOM 651 N N . ALA A 1 86 ? -0.340 -3.981 -9.355 1.00 98.81 86 ALA A N 1
ATOM 652 C CA . ALA A 1 86 ? -0.308 -3.771 -7.911 1.00 98.81 86 ALA A CA 1
ATOM 653 C C . ALA A 1 86 ? -1.624 -3.177 -7.384 1.00 98.81 86 ALA A C 1
ATOM 655 O O . ALA A 1 86 ? -2.116 -3.614 -6.345 1.00 98.81 86 ALA A O 1
ATOM 656 N N . SER A 1 87 ? -2.235 -2.236 -8.115 1.00 98.81 87 SER A N 1
ATOM 657 C CA . SER A 1 87 ? -3.545 -1.676 -7.758 1.00 98.81 87 SER A CA 1
ATOM 658 C C . SER A 1 87 ? -4.653 -2.729 -7.748 1.00 98.81 87 SER A C 1
ATOM 660 O O . SER A 1 87 ? -5.470 -2.730 -6.834 1.00 98.81 87 SER A O 1
ATOM 662 N N . LYS A 1 88 ? -4.665 -3.650 -8.718 1.00 98.88 88 LYS A N 1
ATOM 663 C CA . LYS A 1 88 ? -5.639 -4.754 -8.745 1.00 98.88 88 LYS A CA 1
ATOM 664 C C . LYS A 1 88 ? -5.452 -5.712 -7.578 1.00 98.88 88 LYS A C 1
ATOM 666 O O . LYS A 1 88 ? -6.423 -6.089 -6.940 1.00 98.88 88 LYS A O 1
ATOM 671 N N . ILE A 1 89 ? -4.208 -6.060 -7.255 1.00 98.81 89 I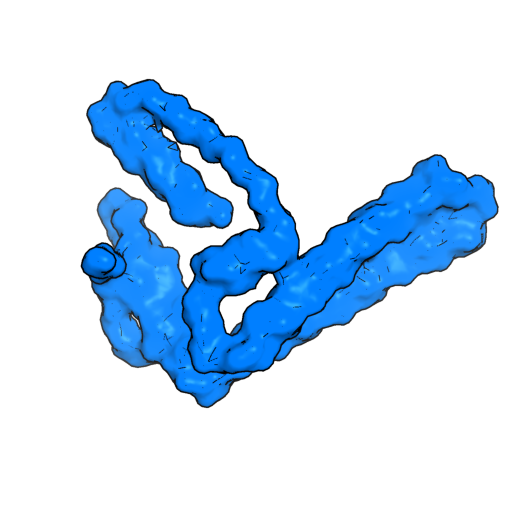LE A N 1
ATOM 672 C CA . ILE A 1 89 ? -3.921 -6.918 -6.101 1.00 98.81 89 ILE A CA 1
ATOM 673 C C . ILE A 1 89 ? -4.368 -6.227 -4.804 1.00 98.81 89 ILE A C 1
ATOM 675 O O . ILE A 1 89 ? -4.943 -6.873 -3.935 1.00 98.81 89 ILE A O 1
ATOM 679 N N . ALA A 1 90 ? -4.147 -4.916 -4.666 1.00 98.56 90 ALA A N 1
ATOM 680 C CA . ALA A 1 90 ? -4.617 -4.158 -3.507 1.00 98.56 90 ALA A CA 1
ATOM 681 C C . ALA A 1 90 ? -6.155 -4.109 -3.407 1.00 98.56 90 ALA A C 1
ATOM 683 O O . ALA A 1 90 ? -6.696 -4.153 -2.301 1.00 98.56 90 ALA A O 1
ATOM 684 N N . ASP A 1 91 ? -6.855 -4.047 -4.540 1.00 98.75 91 ASP A N 1
ATOM 685 C CA . ASP A 1 91 ? -8.314 -4.171 -4.592 1.00 98.75 91 ASP A CA 1
ATOM 686 C C . ASP A 1 91 ? -8.771 -5.569 -4.147 1.00 98.75 91 ASP A C 1
ATOM 688 O O . ASP A 1 91 ? -9.592 -5.685 -3.241 1.00 98.75 91 ASP A O 1
ATOM 692 N N . GLU A 1 92 ? -8.141 -6.633 -4.654 1.00 98.62 92 GLU A N 1
ATOM 693 C CA . GLU A 1 92 ? -8.419 -8.012 -4.226 1.00 98.62 92 GLU A CA 1
ATOM 694 C C . GLU A 1 92 ? -8.236 -8.211 -2.716 1.00 98.62 92 GLU A C 1
ATOM 696 O O . GLU A 1 92 ? -9.060 -8.866 -2.083 1.00 98.62 92 GLU A O 1
ATOM 701 N N . VAL A 1 93 ? -7.187 -7.632 -2.117 1.00 98.44 93 VAL A N 1
ATOM 702 C CA . VAL A 1 93 ? -6.995 -7.633 -0.654 1.00 98.44 93 VAL A CA 1
ATOM 703 C C . VAL A 1 93 ? -8.224 -7.050 0.034 1.00 98.44 93 VAL A C 1
ATOM 705 O O . VAL A 1 93 ? -8.752 -7.633 0.976 1.00 98.44 93 VAL A O 1
ATOM 708 N N . ARG A 1 94 ? -8.707 -5.900 -0.440 1.00 98.12 94 ARG A N 1
ATOM 709 C CA . ARG A 1 94 ? -9.866 -5.235 0.152 1.00 98.12 94 ARG A CA 1
ATOM 710 C C . ARG A 1 94 ? -11.145 -6.055 -0.011 1.00 98.12 94 ARG A C 1
ATOM 712 O O . ARG A 1 94 ? -11.943 -6.089 0.925 1.00 98.12 94 ARG A O 1
ATOM 719 N N . GLU A 1 95 ? -11.340 -6.706 -1.154 1.00 98.50 95 GLU A N 1
ATOM 720 C CA . GLU A 1 95 ? -12.496 -7.575 -1.384 1.00 98.50 95 GLU A CA 1
ATOM 721 C C . GLU A 1 95 ? -12.458 -8.839 -0.518 1.00 98.50 95 GLU A C 1
ATOM 723 O O . GLU A 1 95 ? -13.497 -9.234 0.011 1.00 98.50 95 GLU A O 1
ATOM 728 N N . LEU A 1 96 ? -11.281 -9.425 -0.278 1.00 98.12 96 LEU A N 1
ATOM 729 C CA . LEU A 1 96 ? -11.130 -10.554 0.648 1.00 98.12 96 LEU A CA 1
ATOM 730 C C . LEU A 1 96 ? -11.532 -10.180 2.080 1.00 98.12 96 LEU A C 1
ATOM 732 O O . LEU A 1 96 ? -12.284 -10.916 2.717 1.00 98.12 96 LEU A O 1
ATOM 736 N N . GLU A 1 97 ? -11.100 -9.014 2.562 1.00 98.06 97 GLU A N 1
ATOM 737 C CA . GLU A 1 97 ? -11.464 -8.508 3.893 1.00 98.06 97 GLU A CA 1
ATOM 738 C C . GLU A 1 97 ? -12.962 -8.170 4.006 1.00 98.06 97 GLU A C 1
ATOM 740 O O . GLU A 1 97 ? -13.585 -8.357 5.052 1.00 98.06 97 GLU A O 1
ATOM 745 N N . LYS A 1 98 ? -13.587 -7.684 2.923 1.00 97.75 98 LYS A N 1
ATOM 746 C CA . LYS A 1 98 ? -15.047 -7.502 2.879 1.00 97.75 98 LYS A CA 1
ATOM 747 C C . LYS A 1 98 ? -15.771 -8.845 2.953 1.00 97.75 98 LYS A C 1
ATOM 749 O O . LYS A 1 98 ? -16.722 -8.968 3.721 1.00 97.75 98 LYS A O 1
ATOM 754 N N . ALA A 1 99 ? -15.328 -9.826 2.167 1.00 97.06 99 ALA A N 1
ATOM 755 C CA . ALA A 1 99 ? -15.949 -11.143 2.080 1.00 97.06 99 ALA A CA 1
ATOM 756 C C . ALA A 1 99 ? -15.855 -11.927 3.399 1.00 97.06 99 ALA A C 1
ATOM 758 O O . ALA A 1 99 ? -16.779 -12.663 3.734 1.00 97.06 99 ALA A O 1
ATOM 759 N N . SER A 1 100 ? -14.783 -11.736 4.174 1.00 93.88 100 SER A N 1
ATOM 760 C CA . SER A 1 100 ? -14.624 -12.333 5.508 1.00 93.88 100 SER A CA 1
ATOM 761 C C . SER A 1 100 ? -15.378 -11.588 6.615 1.00 93.88 100 SER A C 1
ATOM 763 O O . SER A 1 100 ? -15.359 -12.016 7.767 1.00 93.88 100 SER A O 1
ATOM 765 N N . GLY A 1 101 ? -16.023 -10.458 6.305 1.00 95.12 101 GLY A N 1
ATOM 766 C CA . GLY A 1 101 ? -16.645 -9.598 7.310 1.00 95.12 101 GLY A CA 1
ATOM 767 C C . GLY A 1 101 ? -15.637 -8.913 8.239 1.00 95.12 101 GLY A C 1
ATOM 768 O O . GLY A 1 101 ? -16.053 -8.336 9.246 1.00 95.12 101 GLY A O 1
ATOM 769 N N . HIS A 1 102 ? -14.343 -8.940 7.900 1.00 95.44 102 HIS A N 1
ATOM 770 C CA . HIS A 1 102 ? -13.249 -8.395 8.696 1.00 95.44 102 HIS A CA 1
ATOM 771 C C . HIS A 1 102 ? -12.560 -7.242 7.962 1.00 95.44 102 HIS A C 1
ATOM 773 O O . HIS A 1 102 ? -11.441 -7.375 7.492 1.00 95.44 102 HIS A O 1
ATOM 779 N N . LEU A 1 103 ? -13.219 -6.086 7.829 1.00 96.31 103 LEU A N 1
ATOM 780 C CA . LEU A 1 103 ? -12.590 -4.918 7.201 1.00 96.31 103 LEU A CA 1
ATOM 781 C C . LEU A 1 103 ? -12.297 -3.836 8.241 1.00 96.31 103 LEU A C 1
ATOM 783 O O . LEU A 1 103 ? -13.191 -3.119 8.685 1.00 96.31 103 LEU A O 1
ATOM 787 N N . VAL A 1 104 ? -11.027 -3.662 8.589 1.00 96.25 104 VAL A N 1
ATOM 788 C CA . VAL A 1 104 ? -10.609 -2.667 9.586 1.00 96.25 104 VAL A CA 1
ATOM 789 C C . VAL A 1 104 ? -10.879 -1.255 9.070 1.00 96.25 104 VAL A C 1
ATOM 791 O O . VAL A 1 104 ? -10.489 -0.889 7.955 1.00 96.25 104 VAL A O 1
ATOM 794 N N . ARG A 1 105 ? -11.536 -0.439 9.895 1.00 96.19 105 ARG A N 1
ATOM 795 C CA . ARG A 1 105 ? -11.797 0.984 9.655 1.00 96.19 105 ARG A CA 1
ATOM 796 C C . ARG A 1 105 ? -11.428 1.768 10.904 1.00 96.19 105 ARG A C 1
ATOM 798 O O . ARG A 1 105 ? -11.856 1.413 11.998 1.00 96.19 105 ARG A O 1
ATOM 805 N N . THR A 1 106 ? -10.692 2.860 10.716 1.00 95.94 106 THR A N 1
ATOM 806 C CA . THR A 1 106 ? -10.219 3.710 11.815 1.00 95.94 106 THR A CA 1
ATOM 807 C C . THR A 1 106 ? -10.659 5.172 11.636 1.00 95.94 106 THR A C 1
ATOM 809 O O . THR A 1 106 ? -9.840 6.005 11.230 1.00 95.94 106 THR A O 1
ATOM 812 N N . PRO A 1 107 ? -11.960 5.499 11.793 1.00 96.25 107 PRO A N 1
ATOM 813 C CA . PRO A 1 107 ? -12.443 6.874 11.659 1.00 96.25 107 PRO A CA 1
ATOM 814 C C . PRO A 1 107 ? -11.957 7.758 12.817 1.00 96.25 107 PRO A C 1
ATOM 816 O O . PRO A 1 107 ? -11.714 7.264 13.912 1.00 96.25 107 PRO A O 1
ATOM 819 N N . HIS A 1 108 ? -11.870 9.070 12.591 1.00 95.06 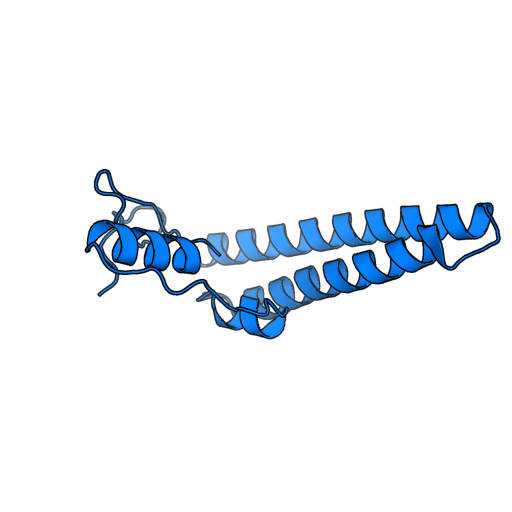108 HIS A N 1
ATOM 820 C CA . HIS A 1 108 ? -11.687 10.039 13.677 1.00 95.06 108 HIS A CA 1
ATOM 821 C C . HIS A 1 108 ? -13.057 10.509 14.178 1.00 95.06 108 HIS A C 1
ATOM 823 O O . HIS A 1 108 ? -13.971 10.698 13.369 1.00 95.06 108 HIS A O 1
ATOM 829 N N . ASN A 1 109 ? -13.207 10.709 15.488 1.00 93.94 109 ASN A N 1
ATOM 830 C CA . ASN A 1 109 ? -14.376 11.395 16.043 1.00 93.94 109 ASN A CA 1
ATOM 831 C C . ASN A 1 109 ? -14.237 12.92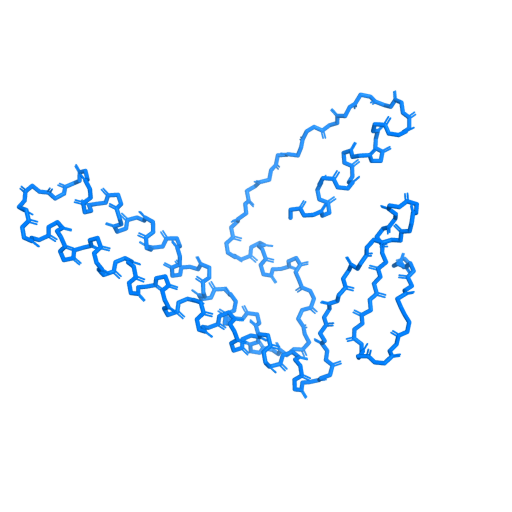9 15.927 1.00 93.94 109 ASN A C 1
ATOM 833 O O . ASN A 1 109 ? -13.255 13.445 15.389 1.00 93.94 109 ASN A O 1
ATOM 837 N N . LYS A 1 110 ? -15.232 13.671 16.430 1.00 93.88 110 LYS A N 1
ATOM 838 C CA . LYS A 1 110 ? -15.253 15.144 16.377 1.00 93.88 110 LYS A CA 1
ATOM 839 C C . LYS A 1 110 ? -14.140 15.793 17.218 1.00 93.88 110 LYS A C 1
ATOM 841 O O . LYS A 1 110 ? -13.726 16.904 16.912 1.00 93.88 110 LYS A O 1
ATOM 846 N N . GLU A 1 111 ? -13.628 15.095 18.230 1.00 91.56 111 GLU A N 1
ATOM 847 C CA . GLU A 1 111 ? -12.478 15.497 19.050 1.00 91.56 111 GLU A CA 1
ATOM 848 C C . GLU A 1 111 ? -11.113 15.155 18.405 1.00 91.56 111 GLU A C 1
ATOM 850 O O . GLU A 1 111 ? -10.054 15.557 18.902 1.00 91.56 111 GLU A O 1
ATOM 855 N N . GLY A 1 112 ? -11.120 14.441 17.274 1.00 90.94 112 GLY A N 1
ATOM 856 C CA . GLY A 1 112 ? -9.922 13.990 16.567 1.00 90.94 112 GLY A CA 1
ATOM 857 C C . GLY A 1 112 ? -9.282 12.725 17.146 1.00 90.94 112 GLY A C 1
ATOM 858 O O . GLY A 1 112 ? -8.172 12.385 16.752 1.00 90.94 112 GLY A O 1
ATOM 859 N N . GLU A 1 113 ? -9.953 12.026 18.057 1.00 91.81 113 GLU A N 1
ATOM 860 C CA . GLU A 1 113 ? -9.529 10.724 18.575 1.00 91.81 113 GLU A CA 1
ATOM 861 C C . GLU A 1 113 ? -9.786 9.631 17.528 1.00 91.81 113 GLU A C 1
ATOM 863 O O . GLU A 1 113 ? -10.820 9.631 16.850 1.00 91.81 113 GLU A O 1
ATOM 868 N N . ILE A 1 114 ? -8.863 8.674 17.408 1.00 94.06 114 ILE A N 1
ATOM 869 C CA . ILE A 1 114 ? -9.007 7.541 16.488 1.00 94.06 114 ILE A CA 1
ATOM 870 C C . ILE A 1 114 ? -9.922 6.489 17.114 1.00 94.06 114 ILE A C 1
ATOM 872 O O . ILE A 1 114 ? -9.652 5.965 18.192 1.00 94.06 114 ILE A O 1
ATOM 876 N N . TYR A 1 115 ? -11.006 6.174 16.415 1.00 96.06 115 TYR A N 1
ATOM 877 C CA . TYR A 1 115 ? -11.918 5.085 16.747 1.00 96.06 115 TYR A CA 1
ATOM 878 C C . TYR A 1 115 ? -11.640 3.901 15.818 1.00 96.06 115 TYR A C 1
ATOM 880 O O . TYR A 1 115 ? -10.942 4.034 14.815 1.00 96.06 115 TYR A O 1
ATOM 888 N N . HIS A 1 116 ? -12.206 2.742 16.129 1.00 96.12 116 HIS A N 1
ATOM 889 C CA . HIS A 1 116 ? -12.002 1.482 15.433 1.00 96.12 116 HIS A CA 1
ATOM 890 C C . HIS A 1 116 ? -13.337 0.749 15.218 1.00 96.12 116 HIS A C 1
ATOM 892 O O . HIS A 1 116 ? -14.225 0.781 16.071 1.00 96.12 116 HIS A O 1
ATOM 898 N N . LYS A 1 117 ? -13.491 0.097 14.059 1.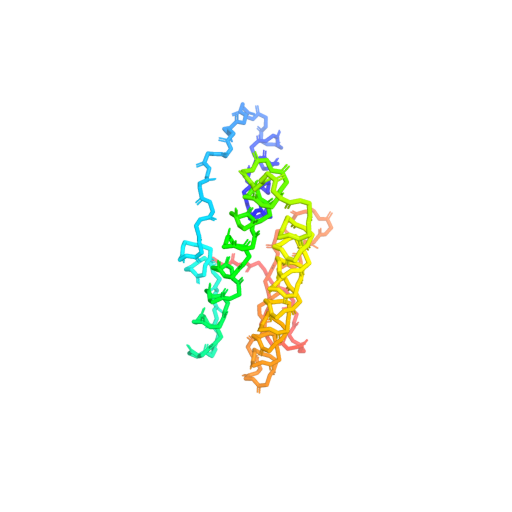00 96.31 117 LYS A N 1
ATOM 899 C CA . LYS A 1 117 ? -14.532 -0.910 13.789 1.00 96.31 117 LYS A CA 1
ATOM 900 C C . LYS A 1 117 ? -14.085 -1.898 12.715 1.00 96.31 117 LYS A C 1
ATOM 902 O O . LYS A 1 117 ? -13.331 -1.534 11.811 1.00 96.31 117 LYS A O 1
ATOM 907 N N . ILE A 1 118 ? -14.628 -3.112 12.771 1.00 96.50 118 ILE A N 1
ATOM 908 C CA . ILE A 1 118 ? -14.343 -4.197 11.820 1.00 96.50 118 ILE A CA 1
ATOM 909 C C . ILE A 1 118 ? -15.602 -4.553 11.026 1.00 96.50 118 ILE A C 1
ATOM 911 O O . ILE A 1 118 ? -15.632 -4.404 9.796 1.00 96.50 118 ILE A O 1
ATOM 915 N N . HIS A 1 119 ? -16.672 -4.967 11.709 1.00 96.00 119 HIS A N 1
ATOM 916 C CA . HIS A 1 119 ? -17.904 -5.336 11.025 1.00 96.00 119 HIS A CA 1
ATOM 917 C C . HIS A 1 119 ? -18.632 -4.102 10.490 1.00 96.00 119 HIS A C 1
ATOM 919 O O . HIS A 1 119 ? -18.544 -2.989 11.019 1.00 96.00 119 HIS A O 1
ATOM 925 N N . PHE A 1 120 ? -19.341 -4.287 9.377 1.00 96.06 120 PHE A N 1
ATOM 926 C CA . PHE A 1 120 ? -19.931 -3.170 8.646 1.00 96.06 120 PHE A CA 1
ATOM 927 C C . PHE A 1 120 ? -21.005 -2.432 9.456 1.00 96.06 120 PHE A C 1
ATOM 929 O O . PHE A 1 120 ? -21.025 -1.200 9.432 1.00 96.06 120 PHE A O 1
ATOM 936 N N . PHE A 1 121 ? -21.834 -3.156 10.209 1.00 96.69 121 PHE A N 1
ATOM 937 C CA . PHE A 1 121 ? -22.945 -2.585 10.975 1.00 96.69 121 PHE A CA 1
ATOM 938 C C . PHE A 1 121 ? -22.564 -2.096 12.380 1.00 96.69 121 PHE A C 1
ATOM 940 O O . PHE A 1 121 ? -23.352 -1.384 12.994 1.00 96.69 121 PHE A O 1
ATOM 947 N N . ASP A 1 122 ? -21.358 -2.397 12.868 1.00 96.38 122 ASP A N 1
ATOM 948 C CA . ASP A 1 122 ? -20.929 -1.985 14.209 1.00 96.38 122 ASP A CA 1
ATOM 949 C C . ASP A 1 122 ? -20.740 -0.470 14.314 1.00 96.38 122 ASP A C 1
ATOM 951 O O . ASP A 1 122 ? -20.276 0.191 13.378 1.00 96.38 122 ASP A O 1
ATOM 955 N N . ASN A 1 123 ? -20.999 0.087 15.494 1.00 97.12 123 ASN A N 1
ATOM 956 C CA . ASN A 1 123 ? -20.549 1.437 15.807 1.00 97.12 123 ASN A CA 1
ATOM 957 C C . ASN A 1 123 ? -19.032 1.446 16.037 1.00 97.12 123 ASN A C 1
ATOM 959 O O . ASN A 1 123 ? -18.465 0.526 16.631 1.00 97.12 123 ASN A O 1
ATOM 963 N N . ALA A 1 124 ? -18.368 2.503 15.567 1.00 97.12 124 ALA A N 1
ATOM 964 C CA . ALA A 1 124 ? -16.960 2.706 15.878 1.00 97.12 124 ALA A CA 1
ATOM 965 C C . ALA A 1 124 ? -16.796 3.053 17.364 1.00 97.12 124 ALA A C 1
ATOM 967 O O . ALA A 1 124 ? -17.600 3.802 17.918 1.00 97.12 124 ALA A O 1
ATOM 968 N N . HIS A 1 125 ? -15.756 2.518 17.994 1.00 94.56 125 HIS A N 1
ATOM 969 C CA . HIS A 1 125 ? -15.457 2.691 19.417 1.00 94.56 125 HIS A CA 1
ATOM 970 C C . HIS A 1 125 ? -13.975 3.017 19.613 1.00 94.56 125 HIS A C 1
ATOM 972 O O . HIS A 1 125 ? -13.176 2.826 18.699 1.00 94.56 125 HIS A O 1
ATOM 978 N N . LYS A 1 126 ? -13.590 3.517 20.791 1.00 89.75 126 LYS A N 1
ATOM 979 C CA . LYS A 1 126 ? -12.169 3.693 21.119 1.00 89.75 126 LYS A CA 1
ATOM 980 C C . LYS A 1 126 ? -11.486 2.327 21.180 1.00 89.75 126 LYS A C 1
ATOM 982 O O . LYS A 1 126 ? -12.027 1.408 21.786 1.00 89.75 126 LYS A O 1
ATOM 987 N N . GLU A 1 127 ? -10.326 2.209 20.541 1.00 72.62 127 GLU A N 1
ATOM 988 C CA . GLU A 1 127 ? -9.440 1.049 20.701 1.00 72.62 127 GLU A CA 1
ATOM 989 C C . GLU A 1 127 ? -9.010 1.013 22.187 1.00 72.62 127 GLU A C 1
ATOM 991 O O . GLU A 1 127 ? -8.598 2.049 22.715 1.00 72.62 127 GLU A O 1
ATOM 996 N N . HIS A 1 128 ? -9.228 -0.115 22.876 1.00 53.66 128 HIS A N 1
ATOM 997 C CA . HIS A 1 128 ? -8.843 -0.307 24.284 1.00 53.66 128 HIS A CA 1
ATOM 998 C C . HIS A 1 128 ? -7.340 -0.536 24.434 1.00 53.66 128 HIS A C 1
ATOM 1000 O O . HIS A 1 128 ? -6.766 -1.226 23.560 1.00 53.66 128 HIS A O 1
#

pLDDT: mean 95.79, std 4.95, range [53.66, 98.88]

Radius of gyration: 19.17 Å; chains: 1; bounding box: 43×37×53 Å